Protein AF-A0A508ZRJ5-F1 (afdb_monomer_lite)

Sequence (91 aa):
MQRILCVHQGAELYGSDRSFASAVNGLKKTNKVDVVLPFNGELVEYLDKNNGQIWFNSNGILRKKDVKKTLNFLFNTVEGREILFAPLQKV

Secondary structure (DSSP, 8-state):
--EEEEE-S--S--HHHHHHHHHHHHHHTTSEEEEEESSS-GGGGGS--SSS-EEE--TT---TTTGGGHHHHHHHHHTTTTTS----EE-

Structure (mmCIF, N/CA/C/O backbone):
data_AF-A0A508ZRJ5-F1
#
_entry.id   AF-A0A508ZRJ5-F1
#
loop_
_atom_site.group_PDB
_atom_site.id
_atom_site.type_symbol
_atom_site.label_atom_id
_atom_site.label_alt_id
_atom_site.label_comp_id
_atom_site.label_asym_id
_atom_site.label_entity_id
_atom_site.label_seq_id
_atom_site.pdbx_PDB_ins_code
_atom_site.Cartn_x
_atom_site.Cartn_y
_atom_site.Cartn_z
_atom_site.occupancy
_atom_site.B_iso_or_equiv
_atom_site.auth_seq_id
_atom_site.auth_comp_id
_atom_site.auth_asym_id
_atom_site.auth_atom_id
_atom_site.pdbx_PDB_model_num
ATOM 1 N N . MET A 1 1 ? -17.193 -4.874 12.805 1.00 77.25 1 MET A N 1
ATOM 2 C CA . MET A 1 1 ? -15.825 -5.199 12.354 1.00 77.25 1 MET A CA 1
ATOM 3 C C . MET A 1 1 ? -15.924 -6.057 11.104 1.00 77.25 1 MET A C 1
ATOM 5 O O . MET A 1 1 ? -16.511 -7.129 11.183 1.00 77.25 1 MET A O 1
ATOM 9 N N . GLN A 1 2 ? -15.433 -5.573 9.962 1.00 93.19 2 GLN A N 1
ATOM 10 C CA . GLN A 1 2 ? -15.436 -6.318 8.695 1.00 93.19 2 GLN A CA 1
ATOM 11 C C . GLN A 1 2 ? -14.018 -6.770 8.320 1.00 93.19 2 GLN A C 1
ATOM 13 O O . GLN A 1 2 ? -13.033 -6.257 8.863 1.00 93.19 2 GLN A O 1
ATOM 18 N N . ARG A 1 3 ? -13.916 -7.745 7.406 1.00 96.19 3 ARG A N 1
ATOM 19 C CA . ARG A 1 3 ? -12.654 -8.100 6.747 1.00 96.19 3 ARG A CA 1
ATOM 20 C C . ARG A 1 3 ? -12.656 -7.519 5.336 1.00 96.19 3 ARG A C 1
ATOM 22 O O . ARG A 1 3 ? -13.579 -7.798 4.578 1.00 96.19 3 ARG A O 1
ATOM 29 N N . ILE A 1 4 ? -11.644 -6.722 5.010 1.00 97.31 4 ILE A N 1
ATOM 30 C CA . ILE A 1 4 ? -11.533 -5.991 3.743 1.00 97.31 4 ILE A CA 1
ATOM 31 C C . ILE A 1 4 ? -10.244 -6.423 3.043 1.00 97.31 4 ILE A C 1
ATOM 33 O O . ILE A 1 4 ? -9.204 -6.538 3.689 1.00 97.31 4 ILE A O 1
ATOM 37 N N . LEU A 1 5 ? -10.315 -6.649 1.732 1.00 96.81 5 LEU A N 1
ATOM 38 C CA . LEU A 1 5 ? -9.151 -6.867 0.879 1.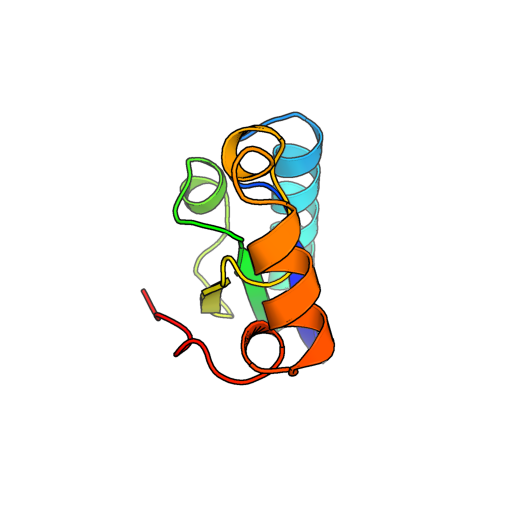00 96.81 5 LEU A CA 1
ATOM 39 C C . LEU A 1 5 ? -8.898 -5.605 0.052 1.00 96.81 5 LEU A C 1
ATOM 41 O O . LEU A 1 5 ? -9.767 -5.182 -0.710 1.00 96.81 5 LEU A O 1
ATOM 45 N N . CYS A 1 6 ? -7.713 -5.024 0.184 1.00 96.44 6 CYS A N 1
ATOM 46 C CA . CYS A 1 6 ? -7.276 -3.882 -0.609 1.00 96.44 6 CYS A CA 1
ATOM 47 C C . CYS A 1 6 ? -6.191 -4.330 -1.590 1.00 96.44 6 CYS A C 1
ATOM 49 O O . CYS A 1 6 ? -5.158 -4.853 -1.181 1.00 96.44 6 CYS A O 1
ATOM 51 N N . VAL A 1 7 ? -6.410 -4.109 -2.883 1.00 94.69 7 VAL A N 1
ATOM 52 C CA . VAL A 1 7 ? -5.455 -4.461 -3.941 1.00 94.69 7 VAL A CA 1
ATOM 53 C C . VAL A 1 7 ? -4.944 -3.176 -4.573 1.00 94.69 7 VAL A C 1
ATOM 55 O O . VAL A 1 7 ? -5.746 -2.300 -4.900 1.00 94.69 7 VAL A O 1
ATOM 58 N N . HIS A 1 8 ? -3.629 -3.058 -4.745 1.00 94.56 8 HIS A N 1
ATOM 59 C CA . HIS A 1 8 ? -3.014 -1.913 -5.415 1.00 94.56 8 HIS A CA 1
ATOM 60 C C . HIS A 1 8 ? -1.998 -2.362 -6.458 1.00 94.56 8 HIS A C 1
ATOM 62 O O . HIS A 1 8 ? -1.374 -3.405 -6.310 1.00 94.56 8 HIS A O 1
ATOM 68 N N . GLN A 1 9 ? -1.841 -1.573 -7.520 1.00 90.81 9 GLN A N 1
ATOM 69 C CA . GLN A 1 9 ? -1.016 -1.915 -8.689 1.00 90.81 9 GLN A CA 1
ATOM 70 C C . GLN A 1 9 ? 0.423 -1.380 -8.632 1.00 90.81 9 GLN A C 1
ATOM 72 O O . GLN A 1 9 ? 1.241 -1.715 -9.492 1.00 90.81 9 GLN A O 1
ATOM 77 N N . GLY A 1 10 ? 0.726 -0.545 -7.637 1.00 91.88 10 GLY A N 1
ATOM 78 C CA . GLY A 1 10 ? 2.030 0.080 -7.419 1.00 91.88 10 GLY A CA 1
ATOM 79 C C . GLY A 1 10 ? 2.559 -0.189 -6.014 1.00 91.88 10 GLY A C 1
ATOM 80 O O . GLY A 1 10 ? 1.803 -0.543 -5.108 1.00 91.88 10 GLY A O 1
ATOM 81 N N . ALA A 1 11 ? 3.868 -0.042 -5.843 1.00 94.38 11 ALA A N 1
ATOM 82 C CA . ALA A 1 11 ? 4.515 -0.040 -4.529 1.00 94.38 11 ALA A CA 1
ATOM 83 C C . ALA A 1 11 ? 5.758 0.876 -4.483 1.00 94.38 11 ALA A C 1
ATOM 85 O O . ALA A 1 11 ? 6.556 0.788 -3.555 1.00 94.38 11 ALA A O 1
ATOM 86 N N . GLU A 1 12 ? 5.927 1.743 -5.484 1.00 92.88 12 GLU A N 1
ATOM 87 C CA . GLU A 1 12 ? 7.066 2.644 -5.689 1.00 92.88 12 GLU A CA 1
ATOM 88 C C . GLU A 1 12 ? 6.936 3.991 -4.938 1.00 92.88 12 GLU A C 1
ATOM 90 O O . GLU A 1 12 ? 7.822 4.831 -5.042 1.00 92.88 12 GLU A O 1
ATOM 95 N N . LEU A 1 13 ? 5.840 4.208 -4.195 1.00 92.25 13 LEU A N 1
ATOM 96 C CA . LEU A 1 13 ? 5.565 5.402 -3.375 1.00 92.25 13 LEU A CA 1
ATOM 97 C C . LEU A 1 13 ? 5.196 6.677 -4.163 1.00 92.25 13 LEU A C 1
ATOM 99 O O . LEU A 1 13 ? 5.327 7.806 -3.665 1.00 92.25 13 LEU A O 1
ATOM 103 N N . TYR A 1 14 ? 4.663 6.504 -5.375 1.00 91.44 14 TYR A N 1
ATOM 104 C CA . TYR A 1 14 ? 4.078 7.600 -6.148 1.00 91.44 14 TYR A CA 1
ATOM 105 C C . TYR A 1 14 ? 2.814 8.158 -5.471 1.00 91.44 14 TYR A C 1
ATOM 107 O O . TYR A 1 14 ? 2.303 7.603 -4.499 1.00 91.44 14 TYR A O 1
ATOM 115 N N . GLY A 1 15 ? 2.285 9.281 -5.970 1.00 93.06 15 GLY A N 1
ATOM 116 C CA . GLY A 1 15 ? 1.154 9.980 -5.339 1.00 93.06 15 GLY A CA 1
ATOM 117 C C . GLY A 1 15 ? -0.036 9.066 -5.016 1.00 93.06 15 GLY A C 1
ATOM 118 O O . GLY A 1 15 ? -0.517 9.067 -3.884 1.00 93.06 15 GLY A O 1
ATOM 119 N N . SER A 1 16 ? -0.443 8.216 -5.967 1.00 94.38 16 SER A N 1
ATOM 120 C CA . SER A 1 16 ? -1.505 7.218 -5.763 1.00 94.38 16 SER A CA 1
ATOM 121 C C . SER A 1 16 ? -1.199 6.225 -4.643 1.00 94.38 16 SER A C 1
ATOM 123 O O . SER A 1 16 ? -2.099 5.838 -3.904 1.00 94.38 16 SER A O 1
ATOM 125 N N . ASP A 1 17 ? 0.063 5.835 -4.494 1.00 96.25 17 ASP A N 1
ATOM 126 C CA . ASP A 1 17 ? 0.518 4.851 -3.512 1.00 96.25 17 ASP A CA 1
ATOM 127 C C . ASP A 1 17 ? 0.429 5.447 -2.102 1.00 96.25 17 ASP A C 1
ATOM 129 O O . ASP A 1 17 ? -0.057 4.805 -1.173 1.00 96.25 17 ASP A O 1
ATOM 133 N N . ARG A 1 18 ? 0.804 6.723 -1.949 1.00 95.94 18 ARG A N 1
ATOM 134 C CA . ARG A 1 18 ? 0.672 7.457 -0.680 1.00 95.94 18 ARG A CA 1
ATOM 135 C C . ARG A 1 18 ? -0.788 7.634 -0.272 1.00 95.94 18 ARG A C 1
ATOM 137 O O . ARG A 1 18 ? -1.132 7.420 0.891 1.00 95.94 18 ARG A O 1
ATOM 144 N N . SER A 1 19 ? -1.657 7.992 -1.220 1.00 97.56 19 SER A N 1
ATOM 145 C CA . SER A 1 19 ? -3.101 8.069 -0.971 1.00 97.56 19 SER A CA 1
ATOM 146 C C . SER A 1 19 ? -3.676 6.707 -0.577 1.00 97.56 19 SER A C 1
ATOM 148 O O . SER A 1 19 ? -4.460 6.631 0.369 1.00 97.56 19 SER A O 1
ATOM 150 N N . PHE A 1 20 ? -3.243 5.631 -1.242 1.00 97.81 20 PHE A N 1
ATOM 151 C CA . PHE A 1 20 ? -3.628 4.265 -0.900 1.00 97.81 20 PHE A CA 1
ATOM 152 C C . PHE A 1 20 ? -3.209 3.890 0.530 1.00 97.81 20 PHE A C 1
ATOM 154 O O . PHE A 1 20 ? -4.051 3.427 1.299 1.00 97.81 20 PHE A O 1
ATOM 161 N N . ALA A 1 21 ? -1.959 4.159 0.931 1.00 97.69 21 ALA A N 1
ATOM 162 C CA . ALA A 1 21 ? -1.492 3.898 2.297 1.00 97.69 21 ALA A CA 1
ATOM 163 C C . ALA A 1 21 ? -2.334 4.626 3.3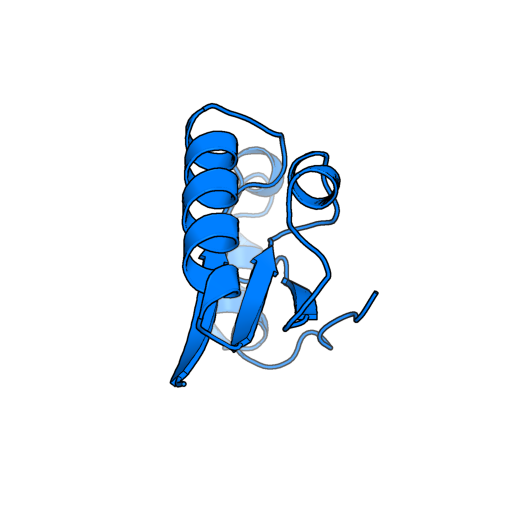51 1.00 97.69 21 ALA A C 1
ATOM 165 O O . ALA A 1 21 ? -2.765 4.022 4.333 1.00 97.69 21 ALA A O 1
ATOM 166 N N . SER A 1 22 ? -2.617 5.912 3.124 1.00 97.81 22 SER A N 1
ATOM 167 C CA . SER A 1 22 ? -3.449 6.714 4.026 1.00 97.81 22 SER A CA 1
ATOM 168 C C . SER A 1 22 ? -4.850 6.112 4.196 1.00 97.81 22 SER A C 1
ATOM 170 O O . SER A 1 22 ? -5.322 5.932 5.322 1.00 97.81 22 SER A O 1
ATOM 172 N N . ALA A 1 23 ? -5.488 5.716 3.089 1.00 97.81 23 ALA A N 1
ATOM 173 C CA . ALA A 1 23 ? -6.810 5.097 3.108 1.00 97.81 23 ALA A CA 1
ATOM 174 C C . ALA A 1 23 ? -6.809 3.746 3.845 1.00 97.81 23 ALA A C 1
ATOM 176 O O . ALA A 1 23 ? -7.639 3.526 4.730 1.00 97.81 23 ALA A O 1
ATOM 177 N N . VAL A 1 24 ? -5.855 2.861 3.536 1.00 97.88 24 VAL A N 1
ATOM 178 C CA . VAL A 1 24 ? -5.728 1.545 4.184 1.00 97.88 24 VAL A CA 1
ATOM 179 C C . VAL A 1 24 ? -5.498 1.687 5.686 1.00 97.88 24 VAL A C 1
ATOM 181 O O . VAL A 1 24 ? -6.173 1.023 6.473 1.00 97.88 24 VAL A O 1
ATOM 184 N N . ASN A 1 25 ? -4.603 2.582 6.104 1.00 97.50 25 ASN A N 1
ATOM 185 C CA . ASN A 1 25 ? -4.326 2.817 7.521 1.00 97.50 25 ASN A CA 1
ATOM 186 C C . ASN A 1 25 ? -5.554 3.376 8.251 1.00 97.50 25 ASN A C 1
ATOM 188 O O . ASN A 1 25 ? -5.814 3.013 9.396 1.00 97.50 25 ASN A O 1
ATOM 192 N N . GLY A 1 26 ? -6.352 4.215 7.586 1.00 97.31 26 GLY A N 1
ATOM 193 C CA . GLY A 1 26 ? -7.648 4.658 8.099 1.00 97.31 26 GLY A CA 1
ATOM 194 C C . GLY A 1 26 ? -8.621 3.496 8.312 1.00 97.31 26 GLY A C 1
ATOM 195 O O . GLY A 1 26 ? -9.211 3.380 9.387 1.00 97.31 26 GLY A O 1
ATOM 196 N N . LEU A 1 27 ? -8.746 2.604 7.324 1.00 96.94 27 LEU A N 1
ATOM 197 C CA . LEU A 1 27 ? -9.623 1.430 7.392 1.00 96.94 27 LEU A CA 1
ATOM 198 C C . LEU A 1 27 ? -9.198 0.436 8.485 1.00 96.94 27 LEU A C 1
ATOM 200 O O . LEU A 1 27 ? -10.063 -0.125 9.165 1.00 96.94 27 LEU A O 1
ATOM 204 N N . LYS A 1 28 ? -7.887 0.250 8.690 1.00 96.38 28 LYS A N 1
ATOM 205 C CA . LYS A 1 28 ? -7.313 -0.664 9.696 1.00 96.38 28 LYS A CA 1
ATOM 206 C C . LYS A 1 28 ? -7.678 -0.314 11.137 1.00 96.38 28 LYS A C 1
ATOM 208 O O . LYS A 1 28 ? -7.724 -1.210 11.981 1.00 96.38 28 LYS A O 1
ATOM 213 N N . LYS A 1 29 ? -8.015 0.953 11.415 1.00 95.38 29 LYS A N 1
ATOM 214 C CA . LYS A 1 29 ? -8.429 1.412 12.754 1.00 95.38 29 LYS A CA 1
ATOM 215 C C . LYS A 1 29 ? -9.663 0.682 13.285 1.00 95.38 29 LYS A C 1
ATOM 217 O O . LYS A 1 29 ? -9.812 0.550 14.494 1.00 95.38 29 LYS A O 1
ATOM 222 N N . THR A 1 30 ? -10.558 0.229 12.406 1.00 96.12 30 THR A N 1
ATOM 223 C CA . THR A 1 30 ? -11.838 -0.395 12.799 1.00 96.12 30 THR A CA 1
ATOM 224 C C . THR A 1 30 ? -12.113 -1.732 12.107 1.00 96.12 30 THR A C 1
ATOM 226 O O . THR A 1 30 ? -13.055 -2.440 12.481 1.00 96.12 30 THR A O 1
ATOM 229 N N . ASN A 1 31 ? -11.297 -2.107 11.118 1.00 96.06 31 ASN A N 1
ATOM 230 C CA . ASN A 1 31 ? -11.475 -3.309 10.307 1.00 96.06 31 ASN A CA 1
ATOM 231 C C . ASN A 1 31 ? -10.182 -4.113 10.204 1.00 96.06 31 ASN A C 1
ATOM 233 O O . ASN A 1 31 ? -9.088 -3.561 10.273 1.00 96.06 31 ASN A O 1
ATOM 237 N N . LYS A 1 32 ? -10.320 -5.420 9.966 1.00 96.75 32 LYS A N 1
ATOM 238 C CA . LYS A 1 32 ? -9.189 -6.273 9.601 1.00 96.75 32 LYS A CA 1
ATOM 239 C C . LYS A 1 32 ? -8.943 -6.129 8.100 1.00 96.75 32 LYS A C 1
ATOM 241 O O . LYS A 1 32 ? -9.813 -6.508 7.317 1.00 96.75 32 LYS A O 1
ATOM 246 N N . VAL A 1 33 ? -7.800 -5.578 7.701 1.00 98.00 33 VAL A N 1
ATOM 247 C CA . VAL A 1 33 ? -7.529 -5.228 6.297 1.00 98.00 33 VAL A CA 1
ATOM 248 C C . VAL A 1 33 ? -6.301 -5.961 5.781 1.00 98.00 33 VAL A C 1
ATOM 250 O O . VAL A 1 33 ? -5.182 -5.695 6.225 1.00 98.00 33 VAL A O 1
ATOM 253 N N . ASP A 1 34 ? -6.521 -6.851 4.820 1.00 97.25 34 ASP A N 1
ATOM 254 C CA . ASP A 1 34 ? -5.459 -7.518 4.075 1.00 97.25 34 ASP A CA 1
ATOM 255 C C . ASP A 1 34 ? -5.120 -6.692 2.824 1.00 97.25 34 ASP A C 1
ATOM 257 O O . ASP A 1 34 ? -6.010 -6.147 2.169 1.00 97.25 34 ASP A O 1
ATOM 261 N N . VAL A 1 35 ? -3.836 -6.581 2.496 1.00 96.81 35 VAL A N 1
ATOM 262 C CA . VAL A 1 35 ? -3.334 -5.772 1.379 1.00 96.81 35 VAL A CA 1
ATOM 263 C C . VAL A 1 35 ? -2.593 -6.664 0.396 1.00 96.81 35 VAL A C 1
ATOM 265 O O . VAL A 1 35 ? -1.762 -7.461 0.814 1.00 96.81 35 VAL A O 1
ATOM 268 N N . VAL A 1 36 ? -2.853 -6.513 -0.901 1.00 95.25 36 VAL A N 1
ATOM 269 C CA . VAL A 1 36 ? -2.098 -7.179 -1.971 1.00 95.25 36 VAL A CA 1
ATOM 270 C C . VAL A 1 36 ? -1.387 -6.125 -2.807 1.00 95.25 36 VAL A C 1
ATOM 272 O O . VAL A 1 36 ? -2.028 -5.216 -3.337 1.00 95.25 36 VAL A O 1
ATOM 275 N N . LEU A 1 37 ? -0.069 -6.266 -2.923 1.00 94.31 37 LEU A N 1
ATOM 276 C CA . LEU A 1 37 ? 0.802 -5.414 -3.729 1.00 94.31 37 LEU A CA 1
ATOM 277 C C . LEU A 1 37 ? 1.506 -6.241 -4.816 1.00 94.31 37 LEU A C 1
ATOM 279 O O . LEU A 1 37 ? 1.726 -7.436 -4.630 1.00 94.31 37 LEU A O 1
ATOM 283 N N . PRO A 1 38 ? 1.933 -5.634 -5.933 1.00 91.75 38 PRO A N 1
ATOM 284 C CA . PRO A 1 38 ? 2.668 -6.337 -6.987 1.00 91.75 38 PRO A CA 1
ATOM 285 C C . PRO A 1 38 ? 4.042 -6.871 -6.577 1.00 91.75 38 PRO A C 1
ATOM 287 O O . PRO A 1 38 ? 4.517 -7.847 -7.147 1.00 91.75 38 PRO A O 1
ATOM 290 N N . PHE A 1 39 ? 4.730 -6.180 -5.669 1.00 90.56 39 PHE A N 1
ATOM 291 C CA . PHE A 1 39 ? 6.096 -6.481 -5.242 1.00 90.56 39 PHE A CA 1
ATOM 292 C C . PHE A 1 39 ? 6.390 -5.760 -3.922 1.00 90.56 39 PHE A C 1
ATOM 294 O O . PHE A 1 39 ? 5.672 -4.830 -3.544 1.00 90.56 39 PHE A O 1
ATOM 301 N N . ASN A 1 40 ? 7.448 -6.183 -3.231 1.00 93.56 40 ASN A N 1
ATOM 302 C CA . ASN A 1 40 ? 7.929 -5.518 -2.024 1.00 93.56 40 ASN A CA 1
ATOM 303 C C . ASN A 1 40 ? 8.657 -4.216 -2.395 1.00 93.56 40 ASN A C 1
ATOM 305 O O . ASN A 1 40 ? 9.813 -4.250 -2.812 1.00 93.56 40 ASN A O 1
ATOM 309 N N . GLY A 1 41 ? 7.944 -3.094 -2.310 1.00 93.50 41 GLY A N 1
ATOM 310 C CA . GLY A 1 41 ? 8.458 -1.753 -2.587 1.00 93.50 41 GLY A CA 1
ATOM 311 C C . GLY A 1 41 ? 8.317 -0.813 -1.390 1.00 93.50 41 GLY A C 1
ATOM 312 O O . GLY A 1 41 ? 7.777 -1.188 -0.351 1.00 93.50 41 GLY A O 1
ATOM 313 N N . GLU A 1 42 ? 8.764 0.431 -1.559 1.00 96.06 42 GLU A N 1
ATOM 314 C CA . GLU A 1 42 ? 8.786 1.478 -0.525 1.00 96.06 42 GLU A CA 1
ATOM 315 C C . GLU A 1 42 ? 7.433 1.692 0.171 1.00 96.06 42 GLU A C 1
ATOM 317 O O . GLU A 1 42 ? 7.386 1.975 1.366 1.00 96.06 42 GLU A O 1
ATOM 322 N N . LEU A 1 43 ? 6.315 1.501 -0.540 1.00 96.75 43 LEU A N 1
ATOM 323 C CA . LEU A 1 43 ? 4.963 1.616 0.022 1.00 96.75 43 LEU A CA 1
ATOM 324 C C . LEU A 1 43 ? 4.744 0.752 1.275 1.00 96.75 43 LEU A C 1
ATOM 326 O O . LEU A 1 43 ? 3.986 1.142 2.164 1.00 96.75 43 LEU A O 1
ATOM 330 N N . VAL A 1 44 ? 5.402 -0.406 1.363 1.00 96.00 44 VAL A N 1
ATOM 331 C CA . VAL A 1 44 ? 5.235 -1.368 2.463 1.00 96.00 44 VAL A CA 1
ATOM 332 C C . VAL A 1 44 ? 5.612 -0.760 3.814 1.00 96.00 44 VAL A C 1
ATOM 334 O O . VAL A 1 44 ? 5.012 -1.107 4.831 1.00 96.00 44 VAL A O 1
ATOM 337 N N . GLU A 1 45 ? 6.566 0.170 3.840 1.00 95.75 45 GLU A N 1
ATOM 338 C CA . GLU A 1 45 ? 7.004 0.842 5.069 1.00 95.75 45 GLU A CA 1
ATOM 339 C C . GLU A 1 45 ? 5.949 1.802 5.633 1.00 95.75 45 GLU A C 1
ATOM 341 O O . GLU A 1 45 ? 5.945 2.087 6.828 1.00 95.75 45 GLU A O 1
ATOM 346 N N . TYR A 1 46 ? 5.021 2.261 4.791 1.00 96.06 46 TYR A N 1
ATOM 347 C CA . TYR A 1 46 ? 3.983 3.228 5.150 1.00 96.06 46 TYR A CA 1
ATOM 348 C C . TYR A 1 46 ? 2.650 2.569 5.506 1.00 96.06 46 TYR A C 1
ATOM 350 O O . TYR A 1 46 ? 1.710 3.255 5.914 1.00 96.06 46 TYR A O 1
ATOM 358 N N . LEU A 1 47 ? 2.544 1.250 5.346 1.00 96.19 47 LEU A N 1
ATOM 359 C CA . LEU A 1 47 ? 1.361 0.489 5.717 1.00 96.19 47 LEU A CA 1
ATOM 360 C C . LEU A 1 47 ? 1.460 0.041 7.174 1.00 96.19 47 LEU A C 1
ATOM 362 O O . LEU A 1 47 ? 2.451 -0.555 7.595 1.00 96.19 47 LEU A O 1
ATOM 366 N N . ASP A 1 48 ? 0.395 0.277 7.936 1.00 92.38 48 ASP A N 1
ATOM 367 C CA . ASP A 1 48 ? 0.252 -0.293 9.268 1.00 92.38 48 ASP A CA 1
ATOM 368 C C . ASP A 1 48 ? 0.205 -1.823 9.150 1.00 92.38 48 ASP A C 1
ATOM 370 O O . ASP A 1 48 ? -0.668 -2.398 8.493 1.00 92.38 48 ASP A O 1
ATOM 374 N N . LYS A 1 49 ? 1.169 -2.494 9.778 1.00 90.12 49 LYS A N 1
ATOM 375 C CA . LYS A 1 49 ? 1.307 -3.957 9.754 1.00 90.12 49 LYS A CA 1
ATOM 376 C C . LYS A 1 49 ? 0.384 -4.639 10.762 1.00 90.12 49 LYS A C 1
ATOM 378 O O . LYS A 1 49 ? 0.263 -5.860 10.763 1.00 90.12 49 LYS A O 1
ATOM 383 N N . ASN A 1 50 ? -0.309 -3.862 11.588 1.00 89.62 50 ASN A N 1
ATOM 384 C CA . ASN A 1 50 ? -1.279 -4.380 12.529 1.00 89.62 50 ASN A CA 1
ATOM 385 C C . ASN A 1 50 ? -2.620 -4.671 11.836 1.00 89.62 50 ASN A C 1
ATOM 387 O O . ASN A 1 50 ? -2.973 -4.114 10.791 1.00 89.62 50 ASN A O 1
ATOM 391 N N . ASN A 1 51 ? -3.387 -5.575 12.442 1.00 89.38 51 ASN A N 1
ATOM 392 C CA . ASN A 1 51 ? -4.768 -5.879 12.070 1.00 89.38 51 ASN A CA 1
ATOM 393 C C . ASN A 1 51 ? -4.988 -6.275 10.590 1.00 89.38 51 ASN A C 1
ATOM 395 O O . ASN A 1 51 ? -5.916 -5.811 9.928 1.00 89.38 51 ASN A O 1
ATOM 399 N N . GLY A 1 52 ? -4.133 -7.155 10.067 1.00 91.00 52 GLY A N 1
ATOM 400 C CA . GLY A 1 52 ? -4.230 -7.721 8.718 1.00 91.00 52 GLY A CA 1
ATOM 401 C C . GLY A 1 52 ? -2.868 -8.154 8.187 1.00 91.00 52 GLY A C 1
ATOM 402 O O . GLY A 1 52 ? -1.882 -8.055 8.910 1.00 91.00 52 GLY A O 1
ATOM 403 N N . GLN A 1 53 ? -2.821 -8.653 6.956 1.00 94.94 53 GLN A N 1
ATOM 404 C CA . GLN A 1 53 ? -1.597 -9.141 6.315 1.00 94.94 53 GLN A CA 1
ATOM 405 C C . GLN A 1 53 ? -1.275 -8.358 5.043 1.00 94.94 53 GLN A C 1
ATOM 407 O O . GLN A 1 53 ? -2.178 -7.852 4.379 1.00 94.94 53 GLN A O 1
ATOM 412 N N . ILE A 1 54 ? 0.008 -8.276 4.694 1.00 95.56 54 ILE A N 1
ATOM 413 C CA . ILE A 1 54 ? 0.467 -7.715 3.420 1.00 95.56 54 ILE A CA 1
ATOM 414 C C . ILE A 1 54 ? 1.000 -8.869 2.577 1.00 95.56 54 ILE A C 1
ATOM 416 O O . ILE A 1 54 ? 1.837 -9.648 3.026 1.00 95.56 54 ILE A O 1
ATOM 420 N N . TRP A 1 55 ? 0.493 -8.977 1.360 1.00 94.62 55 TRP A N 1
ATOM 421 C CA . TRP A 1 55 ? 0.786 -10.049 0.428 1.00 94.62 55 TRP A CA 1
ATOM 422 C C . TRP A 1 55 ? 1.362 -9.482 -0.857 1.00 94.62 55 TRP A C 1
ATOM 424 O O . TRP A 1 55 ? 0.974 -8.396 -1.293 1.00 94.62 55 TRP A O 1
ATOM 434 N N . PHE A 1 56 ? 2.225 -10.260 -1.502 1.00 91.75 56 PHE A N 1
ATOM 435 C CA . PHE A 1 56 ? 2.788 -9.894 -2.793 1.00 91.75 56 PHE A CA 1
ATOM 436 C C . PHE A 1 56 ? 2.307 -10.838 -3.889 1.00 91.75 56 PHE A C 1
ATOM 438 O O . PHE A 1 56 ? 2.430 -12.057 -3.766 1.00 91.75 56 PHE A O 1
ATOM 445 N N . ASN A 1 57 ? 1.744 -10.265 -4.950 1.00 87.75 57 ASN A N 1
ATOM 446 C CA . ASN A 1 57 ? 1.342 -10.983 -6.149 1.00 87.75 57 ASN A CA 1
ATOM 447 C C . ASN A 1 57 ? 1.542 -10.091 -7.382 1.00 87.75 57 ASN A C 1
ATOM 449 O O . ASN A 1 57 ? 0.811 -9.124 -7.578 1.00 87.75 57 ASN A O 1
ATOM 453 N N . SER A 1 58 ? 2.529 -10.429 -8.212 1.00 80.00 58 SER A N 1
ATOM 454 C CA . SER A 1 58 ? 2.840 -9.708 -9.451 1.00 80.00 58 SER A CA 1
ATOM 455 C C . SER A 1 58 ? 1.890 -10.023 -10.610 1.00 80.00 58 SER A C 1
ATOM 457 O O . SER A 1 58 ? 1.975 -9.374 -11.654 1.00 80.00 58 SER A O 1
ATOM 459 N N . ASN A 1 59 ? 1.010 -11.015 -10.464 1.00 73.81 59 ASN A N 1
ATOM 460 C CA . ASN A 1 59 ? 0.143 -11.465 -11.544 1.00 73.81 59 ASN A CA 1
ATOM 461 C C . ASN A 1 59 ? -0.916 -10.403 -11.874 1.00 73.81 59 ASN A C 1
ATOM 463 O O . ASN A 1 59 ? -1.454 -9.734 -10.993 1.00 73.81 59 ASN A O 1
ATOM 467 N N . GLY A 1 60 ? -1.232 -10.257 -13.161 1.00 65.69 60 GLY A N 1
ATOM 468 C CA . GLY A 1 60 ? -2.253 -9.317 -13.635 1.00 65.69 60 GLY A CA 1
ATOM 469 C C . GLY A 1 60 ? -1.801 -7.855 -13.746 1.00 65.69 60 GLY A C 1
ATOM 470 O O . GLY A 1 60 ? -2.609 -7.009 -14.121 1.00 65.69 60 GLY A O 1
ATOM 471 N N . ILE A 1 61 ? -0.527 -7.540 -13.479 1.00 71.38 61 ILE A N 1
ATOM 472 C CA . ILE A 1 61 ? 0.026 -6.189 -13.656 1.00 71.38 61 ILE A CA 1
ATOM 473 C C . ILE A 1 61 ? 1.027 -6.197 -14.808 1.00 71.38 61 ILE A C 1
ATOM 475 O O . ILE A 1 61 ? 2.188 -6.570 -14.657 1.00 71.38 61 ILE A O 1
ATOM 479 N N . LEU A 1 62 ? 0.573 -5.7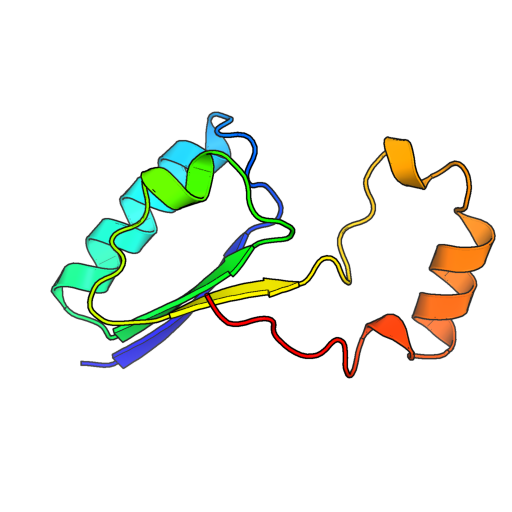43 -15.978 1.00 64.69 62 LEU A N 1
ATOM 480 C CA . LEU A 1 62 ? 1.426 -5.582 -17.151 1.00 64.69 62 LEU A CA 1
ATOM 481 C C . LEU A 1 62 ? 2.187 -4.256 -17.063 1.00 64.69 62 LEU A C 1
ATOM 483 O O . LEU A 1 62 ? 1.643 -3.191 -17.363 1.00 64.69 62 LEU A O 1
ATOM 487 N N . ARG A 1 63 ? 3.464 -4.291 -16.675 1.00 68.00 63 ARG A N 1
ATOM 488 C CA . ARG A 1 63 ? 4.298 -3.081 -16.693 1.00 68.00 63 ARG A CA 1
ATOM 489 C C . ARG A 1 63 ? 4.914 -2.901 -18.063 1.00 68.00 63 ARG A C 1
ATOM 491 O O . ARG A 1 63 ? 5.321 -3.858 -18.711 1.00 68.00 63 ARG A O 1
ATOM 498 N N . LYS A 1 64 ? 5.117 -1.647 -18.467 1.00 69.56 64 LYS A N 1
ATOM 499 C CA . LYS A 1 64 ? 5.770 -1.308 -19.742 1.00 69.56 64 LYS A CA 1
ATOM 500 C C . LYS A 1 64 ? 7.153 -1.958 -19.912 1.00 69.56 64 LYS A C 1
ATOM 502 O O . LYS A 1 64 ? 7.529 -2.299 -21.028 1.00 69.56 64 LYS A O 1
ATOM 507 N N . LYS A 1 65 ? 7.893 -2.175 -18.817 1.00 68.81 65 LYS A N 1
ATOM 508 C CA . LYS A 1 65 ? 9.174 -2.907 -18.839 1.00 68.81 65 LYS A CA 1
ATOM 509 C C . LYS A 1 65 ? 9.020 -4.386 -19.235 1.00 68.81 65 LYS A C 1
ATOM 511 O O . LYS A 1 65 ? 9.928 -4.946 -19.843 1.00 68.81 65 LYS A O 1
ATOM 516 N N . ASP A 1 66 ? 7.857 -4.975 -18.971 1.00 63.94 66 ASP A N 1
ATOM 517 C CA . ASP A 1 66 ? 7.542 -6.384 -19.224 1.00 63.94 66 ASP A CA 1
ATOM 518 C C . ASP A 1 66 ? 6.949 -6.599 -20.634 1.00 63.94 66 ASP A C 1
ATOM 520 O O . ASP A 1 66 ? 6.969 -7.707 -21.168 1.00 63.94 66 ASP A O 1
ATOM 524 N N . VAL A 1 67 ? 6.534 -5.517 -21.310 1.00 64.00 67 VAL A N 1
ATOM 525 C CA . VAL A 1 67 ? 5.954 -5.498 -22.675 1.00 64.00 67 VAL A CA 1
ATOM 526 C C . VAL A 1 67 ? 6.911 -6.030 -23.754 1.00 64.00 67 VAL A C 1
ATOM 528 O O . VAL A 1 67 ? 6.466 -6.445 -24.824 1.00 64.00 67 VAL A O 1
ATOM 531 N N . LYS A 1 68 ? 8.216 -6.177 -23.478 1.00 61.31 68 LYS A N 1
ATOM 532 C CA . LYS A 1 68 ? 9.108 -6.936 -24.382 1.00 61.31 68 LYS A CA 1
ATOM 533 C C . LYS A 1 68 ? 8.650 -8.394 -24.578 1.00 61.31 68 LYS A C 1
ATOM 535 O O . LYS A 1 68 ? 9.049 -9.021 -25.551 1.00 61.31 68 LYS A O 1
ATOM 540 N N . LYS A 1 69 ? 7.790 -8.916 -23.693 1.00 62.06 69 LYS A N 1
ATOM 541 C CA . LYS A 1 69 ? 7.205 -10.264 -23.731 1.00 62.06 69 LYS A CA 1
ATOM 542 C C . LYS A 1 69 ? 5.676 -10.261 -23.929 1.00 62.06 69 LYS A C 1
ATOM 544 O O . LYS A 1 69 ? 4.999 -11.149 -23.422 1.00 62.06 69 LYS A O 1
ATOM 549 N N . THR A 1 70 ? 5.120 -9.289 -24.664 1.00 62.25 70 THR A N 1
ATOM 550 C CA . THR A 1 70 ? 3.655 -9.133 -24.861 1.00 62.25 70 THR A CA 1
ATOM 551 C C . THR A 1 70 ? 2.954 -10.418 -25.329 1.00 62.25 70 THR A C 1
ATOM 553 O O . THR A 1 70 ? 1.878 -10.737 -24.833 1.00 62.25 70 THR A O 1
ATOM 556 N N . LEU A 1 71 ? 3.572 -11.190 -26.232 1.00 66.31 71 LEU A N 1
ATOM 557 C CA . LEU A 1 71 ? 3.012 -12.466 -26.700 1.00 66.31 71 LEU A CA 1
ATOM 558 C C . LEU A 1 71 ? 2.864 -13.476 -25.556 1.00 66.31 71 LEU A C 1
ATOM 560 O O . LEU A 1 71 ? 1.783 -14.020 -25.371 1.00 66.31 71 LEU A O 1
ATOM 564 N N . ASN A 1 72 ? 3.900 -13.668 -24.735 1.00 64.25 72 ASN A N 1
ATOM 565 C CA . ASN A 1 72 ? 3.840 -14.599 -23.604 1.00 64.25 72 ASN A CA 1
ATOM 566 C C . ASN A 1 72 ? 2.820 -14.160 -22.548 1.00 64.25 72 ASN A C 1
ATOM 568 O O . ASN A 1 72 ? 2.141 -15.011 -21.993 1.00 64.25 72 ASN A O 1
ATOM 572 N N . PHE A 1 73 ? 2.671 -12.855 -22.297 1.00 64.69 73 PHE A N 1
ATOM 573 C CA . PHE A 1 73 ? 1.633 -12.346 -21.394 1.00 64.69 73 PHE A CA 1
ATOM 574 C C . PHE A 1 73 ? 0.223 -12.673 -21.909 1.00 64.69 73 PHE A C 1
ATOM 576 O O . PHE A 1 73 ? -0.611 -13.164 -21.152 1.00 64.69 73 PHE A O 1
ATOM 583 N N . LEU A 1 74 ? -0.033 -12.462 -23.205 1.00 68.50 74 LEU A N 1
ATOM 584 C CA . LEU A 1 74 ? -1.312 -12.807 -23.833 1.00 68.50 74 LEU A CA 1
ATOM 585 C C . LEU A 1 74 ? -1.580 -14.317 -23.781 1.00 68.50 74 LEU A C 1
ATOM 587 O O . LEU A 1 74 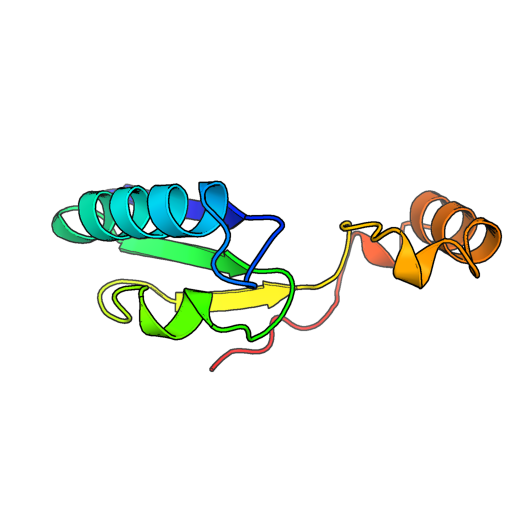? -2.669 -14.717 -23.380 1.00 68.50 74 LEU A O 1
ATOM 591 N N . PHE A 1 75 ? -0.590 -15.156 -24.104 1.00 64.50 75 PHE A N 1
ATOM 592 C CA . PHE A 1 75 ? -0.723 -16.614 -24.007 1.00 64.50 75 PHE A CA 1
ATOM 593 C C . PHE A 1 75 ? -0.968 -17.081 -22.565 1.00 64.50 75 PHE A C 1
ATOM 595 O O . PHE A 1 75 ? -1.891 -17.856 -22.336 1.00 64.50 75 PHE A O 1
ATOM 602 N N . ASN A 1 76 ? -0.231 -16.555 -21.583 1.00 61.56 76 ASN A N 1
ATOM 603 C CA . ASN A 1 76 ? -0.406 -16.901 -20.166 1.00 61.56 76 ASN A CA 1
ATOM 604 C C . ASN A 1 76 ? -1.759 -16.439 -19.601 1.00 61.56 76 ASN A C 1
ATOM 606 O O . ASN A 1 76 ? -2.328 -17.102 -18.730 1.00 61.56 76 ASN A O 1
ATOM 610 N N . THR A 1 77 ? -2.280 -15.317 -20.106 1.00 64.44 77 THR A N 1
ATOM 611 C CA . THR A 1 77 ? -3.607 -14.795 -19.749 1.00 64.44 77 THR A CA 1
ATOM 612 C C . THR A 1 77 ? -4.715 -15.672 -20.335 1.00 64.44 77 THR A C 1
ATOM 614 O O . THR A 1 77 ? -5.674 -15.989 -19.636 1.00 64.44 77 THR A O 1
ATOM 617 N N . VAL A 1 78 ? -4.570 -16.113 -21.591 1.00 65.94 78 VAL A N 1
ATOM 618 C CA . VAL A 1 78 ? -5.534 -16.999 -22.271 1.00 65.94 78 VAL A CA 1
ATOM 619 C C . VAL A 1 78 ? -5.508 -18.420 -21.701 1.00 65.94 78 VAL A C 1
ATOM 621 O O . VAL A 1 78 ? -6.562 -19.021 -21.523 1.00 65.94 78 VAL A O 1
ATOM 624 N N . GLU A 1 79 ? -4.333 -18.953 -21.357 1.00 62.12 79 GLU A N 1
ATOM 625 C CA . GLU A 1 79 ? -4.197 -20.270 -20.719 1.00 62.12 79 GLU A CA 1
ATOM 626 C C . GLU A 1 79 ? -4.651 -20.287 -19.245 1.00 62.12 79 GLU A C 1
ATOM 628 O O . GLU A 1 79 ? -4.647 -21.343 -18.614 1.00 62.12 79 GLU A O 1
ATOM 633 N N . GLY A 1 80 ? -5.010 -19.138 -18.658 1.00 55.03 80 GLY A N 1
ATOM 634 C CA . GLY A 1 80 ? -5.456 -19.038 -17.263 1.00 55.03 80 GLY A CA 1
ATOM 635 C C . GLY A 1 80 ? -4.381 -19.369 -16.216 1.00 55.03 80 GLY A C 1
ATOM 636 O O . GLY A 1 80 ? -4.680 -19.373 -15.021 1.00 55.03 80 GLY A O 1
ATOM 637 N N . ARG A 1 81 ? -3.129 -19.618 -16.632 1.00 52.41 81 ARG A N 1
ATOM 638 C CA . ARG A 1 81 ? -2.032 -20.070 -15.756 1.00 52.41 81 ARG A CA 1
ATOM 639 C C . ARG A 1 81 ? -1.475 -18.984 -14.835 1.00 52.41 81 ARG A C 1
ATOM 641 O O . ARG A 1 81 ? -0.907 -19.323 -13.807 1.00 52.41 81 ARG A O 1
ATOM 648 N N . GLU A 1 82 ? -1.645 -17.698 -15.152 1.00 47.72 82 GLU A N 1
ATOM 649 C CA . GLU A 1 82 ? -1.248 -16.605 -14.239 1.00 47.72 82 GLU A CA 1
ATOM 650 C C . GLU A 1 82 ? -2.395 -16.094 -13.352 1.00 47.72 82 GLU A C 1
ATOM 652 O O . GLU A 1 82 ? -2.151 -15.408 -12.361 1.00 47.72 82 GLU A O 1
ATOM 657 N N . ILE A 1 83 ? -3.648 -16.446 -13.651 1.00 45.97 83 ILE A N 1
ATOM 658 C CA . ILE A 1 83 ? -4.819 -15.958 -12.899 1.00 45.97 83 ILE A CA 1
ATOM 659 C C . ILE A 1 83 ? -5.027 -16.773 -1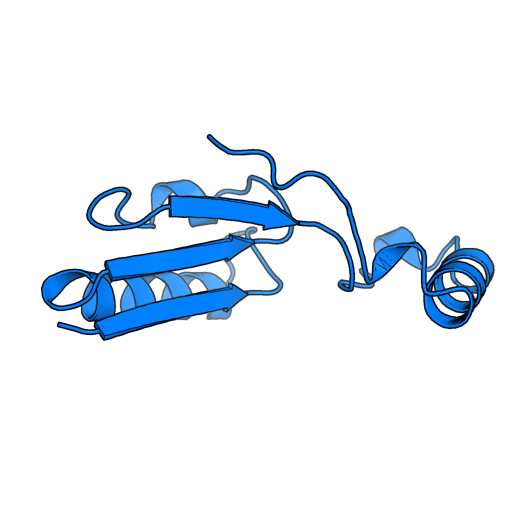1.610 1.00 45.97 83 ILE A C 1
ATOM 661 O O . ILE A 1 83 ? -5.625 -16.295 -10.646 1.00 45.97 83 ILE A O 1
ATOM 665 N N . LEU A 1 84 ? -4.485 -17.989 -11.553 1.00 38.03 84 LEU A N 1
ATOM 666 C CA . LEU A 1 84 ? -4.678 -18.929 -10.459 1.00 38.03 84 LEU A CA 1
ATOM 667 C C . LEU A 1 84 ? -3.313 -19.511 -10.060 1.00 38.03 84 LEU A C 1
ATOM 669 O O . LEU A 1 84 ? -2.705 -20.240 -10.830 1.00 38.03 84 LEU A O 1
ATOM 673 N N . PHE A 1 85 ? -2.863 -19.222 -8.837 1.00 40.25 85 PHE A N 1
ATOM 674 C CA . PHE A 1 85 ? -1.728 -19.871 -8.155 1.00 40.25 85 PHE A CA 1
ATOM 675 C C . PHE A 1 85 ? -0.301 -19.379 -8.483 1.00 40.25 85 PHE A C 1
ATOM 677 O O . PHE A 1 85 ? 0.564 -20.155 -8.878 1.00 40.25 85 PHE A O 1
ATOM 684 N N . ALA A 1 86 ? 0.012 -18.124 -8.142 1.00 43.69 86 ALA A N 1
ATOM 685 C CA . ALA A 1 86 ? 1.311 -17.852 -7.513 1.00 43.69 86 ALA A CA 1
ATOM 686 C C . ALA A 1 86 ? 1.129 -17.989 -5.988 1.00 43.69 86 ALA A C 1
ATOM 688 O O . ALA A 1 86 ? 0.144 -17.458 -5.461 1.00 43.69 86 ALA A O 1
ATOM 689 N N . PRO A 1 87 ? 1.999 -18.716 -5.261 1.00 42.09 87 PRO A N 1
ATOM 690 C CA . PRO A 1 87 ? 1.885 -18.811 -3.814 1.00 42.09 87 PRO A CA 1
ATOM 691 C C . PRO A 1 87 ? 2.000 -17.403 -3.241 1.00 42.09 87 PRO A C 1
ATOM 693 O O . PRO A 1 87 ? 3.002 -16.723 -3.455 1.00 42.09 87 PRO A O 1
ATOM 696 N N . LEU A 1 88 ? 0.958 -16.965 -2.536 1.00 46.31 88 LEU A N 1
ATOM 697 C CA . LEU A 1 88 ? 0.989 -15.730 -1.771 1.00 46.31 88 LEU A CA 1
ATOM 698 C C . LEU A 1 88 ? 2.197 -15.795 -0.825 1.00 46.31 88 LEU A C 1
ATOM 700 O O . LEU A 1 88 ? 2.178 -16.533 0.163 1.00 46.31 88 LEU A O 1
ATOM 704 N N . GLN A 1 89 ? 3.261 -15.059 -1.143 1.00 50.19 89 GLN A N 1
ATOM 705 C CA . GLN A 1 89 ? 4.411 -14.946 -0.258 1.00 50.19 89 GLN A CA 1
ATOM 706 C C . GLN A 1 89 ? 4.000 -14.041 0.902 1.00 50.19 89 GLN A C 1
ATOM 708 O O . GLN A 1 89 ? 3.760 -12.846 0.717 1.00 50.19 89 GLN A O 1
ATOM 713 N N . LYS A 1 90 ? 3.846 -14.64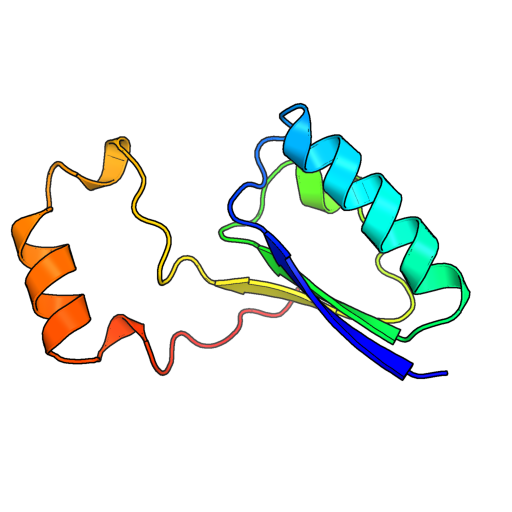8 2.085 1.00 44.66 90 LYS A N 1
ATOM 714 C CA . LYS A 1 90 ? 3.720 -13.916 3.348 1.00 44.66 90 LYS A CA 1
ATOM 715 C C . LYS A 1 90 ? 5.074 -13.333 3.709 1.00 44.66 90 LYS A C 1
ATOM 717 O O . LYS A 1 90 ? 6.083 -14.030 3.601 1.00 44.66 90 LYS A O 1
ATOM 722 N N . VAL A 1 91 ? 5.053 -12.099 4.189 1.00 51.31 91 VAL A N 1
ATOM 723 C CA . VAL A 1 91 ? 6.084 -11.575 5.089 1.00 51.31 91 VAL A CA 1
ATOM 724 C C . VAL A 1 91 ? 5.583 -11.738 6.514 1.00 51.31 91 VAL A C 1
ATOM 726 O O . VAL A 1 91 ? 4.365 -11.539 6.721 1.00 51.31 91 VAL A O 1
#

Radius of gyration: 14.54 Å; chains: 1; bounding box: 25×30×40 Å

pLDDT: mean 81.31, std 18.39, range [38.03, 98.0]

Foldseek 3Di:
DEEEEAEDEDQAPPPVLLVSQVVQQVCQVPYQYEYEYQDDHPSVVSHDCPRYFYWHANFPHDDPVNCVPVVVNVVCVVVCVRVDDDPTDTD

Organism: Klebsiella pneumoniae (NCBI:txid573)